Protein AF-A0A7S0PQA7-F1 (afdb_monomer_lite)

pLDDT: mean 88.82, std 6.7, range [65.06, 98.12]

InterPro domains:
  IPR044845 Glycosyltransferase HPAT/SRGT1-like [PTHR31485] (5-129)
  IPR056508 Hydroxyproline O-arabinosyltransferase-like domain [PF23452] (2-132)

Secondary structure (DSSP, 8-state):
--HHHHHTS----SSP----HHHHHHHHHHHHHHHHHHHH-HHHHHHHGGGHHHHHHHHHHHHTT------GGGEE-TTTS-S-TT-SEE---S-EEE-TTS-B-TTS--SEEE-GGGGTTSPPPSSPPPP-

Structure (mmCIF, N/CA/C/O backbone):
data_AF-A0A7S0PQA7-F1
#
_entry.id   AF-A0A7S0PQA7-F1
#
loop_
_atom_site.group_PDB
_atom_site.id
_atom_site.type_symbol
_atom_site.label_atom_id
_atom_site.label_alt_id
_atom_site.label_comp_id
_atom_site.label_asym_id
_atom_site.label_entity_id
_atom_site.label_seq_id
_atom_site.pdbx_PDB_ins_code
_atom_site.Cartn_x
_atom_site.Cartn_y
_atom_site.Cartn_z
_atom_site.occupancy
_atom_site.B_iso_or_equiv
_atom_site.auth_seq_id
_atom_site.auth_comp_id
_atom_site.auth_asym_id
_atom_site.auth_atom_id
_atom_site.pdbx_PDB_model_num
ATOM 1 N N . MET A 1 1 ? -5.344 -2.482 19.943 1.00 75.75 1 MET A N 1
ATOM 2 C CA . MET A 1 1 ? -5.856 -3.757 19.401 1.00 75.75 1 MET A CA 1
ATOM 3 C C . MET A 1 1 ? -5.121 -4.879 20.106 1.00 75.75 1 MET A C 1
ATOM 5 O O . MET A 1 1 ? -3.982 -4.660 20.493 1.00 75.75 1 MET A O 1
ATOM 9 N N . THR A 1 2 ? -5.764 -6.018 20.333 1.00 87.25 2 THR A N 1
ATOM 10 C CA . THR A 1 2 ? -5.079 -7.238 20.787 1.00 87.25 2 THR A CA 1
ATOM 11 C C . THR A 1 2 ? -4.434 -7.951 19.597 1.00 87.25 2 THR A C 1
ATOM 13 O O . THR A 1 2 ? -4.849 -7.721 18.461 1.00 87.25 2 THR A O 1
ATOM 16 N N . ASP A 1 3 ? -3.481 -8.851 19.836 1.00 88.06 3 ASP A N 1
ATOM 17 C CA . ASP A 1 3 ? -2.814 -9.616 18.767 1.00 88.06 3 ASP A CA 1
ATOM 18 C C . ASP A 1 3 ? -3.823 -10.371 17.891 1.00 88.06 3 ASP A C 1
ATOM 20 O O . ASP A 1 3 ? -3.810 -10.266 16.669 1.00 88.06 3 ASP A O 1
ATOM 24 N N . ARG A 1 4 ? -4.824 -10.995 18.521 1.00 88.81 4 ARG A N 1
ATOM 25 C CA . ARG A 1 4 ? -5.933 -11.652 17.815 1.00 88.81 4 ARG A CA 1
ATOM 26 C C . ARG A 1 4 ? -6.735 -10.697 16.923 1.00 88.81 4 ARG A C 1
ATOM 28 O O . ARG A 1 4 ? -7.252 -11.103 15.888 1.00 88.81 4 ARG A O 1
ATOM 35 N N . GLN A 1 5 ? -6.898 -9.435 17.329 1.00 85.88 5 GLN A N 1
ATOM 36 C CA . GLN A 1 5 ? -7.578 -8.440 16.493 1.00 85.88 5 GLN A CA 1
ATOM 37 C C . GLN A 1 5 ? -6.733 -8.041 15.285 1.00 85.88 5 GLN A C 1
ATOM 39 O O . GLN A 1 5 ? -7.327 -7.735 14.256 1.00 85.88 5 GLN A O 1
ATOM 44 N N . ILE A 1 6 ? -5.404 -8.043 15.420 1.00 87.31 6 ILE A N 1
ATOM 45 C CA . ILE A 1 6 ? -4.457 -7.760 14.336 1.00 87.31 6 ILE A CA 1
ATOM 46 C C . ILE A 1 6 ? -4.459 -8.913 13.325 1.00 87.31 6 ILE A C 1
ATOM 48 O O . ILE A 1 6 ? -4.547 -8.667 12.129 1.00 87.31 6 ILE A O 1
ATOM 52 N N . GLU A 1 7 ? -4.448 -10.162 13.791 1.00 89.12 7 GLU A N 1
ATOM 53 C CA . GLU A 1 7 ? -4.503 -11.352 12.926 1.00 89.12 7 GLU A CA 1
ATOM 54 C C . GLU A 1 7 ? -5.800 -11.452 12.107 1.00 89.12 7 GLU A C 1
ATOM 56 O O . GLU A 1 7 ? -5.792 -11.954 10.989 1.00 89.12 7 GLU A O 1
ATOM 61 N N . ASP A 1 8 ? -6.919 -10.955 12.641 1.00 89.81 8 ASP A N 1
ATOM 62 C CA . ASP A 1 8 ? -8.215 -10.918 11.946 1.00 89.81 8 ASP A CA 1
ATOM 63 C C . ASP A 1 8 ? -8.409 -9.626 11.122 1.00 89.81 8 ASP A C 1
ATOM 65 O O . ASP A 1 8 ? -9.533 -9.283 10.738 1.00 89.81 8 ASP A O 1
ATOM 69 N N . MET A 1 9 ? -7.353 -8.837 10.902 1.00 91.19 9 MET A N 1
ATOM 70 C CA . MET A 1 9 ? -7.385 -7.749 9.925 1.00 91.19 9 MET A CA 1
ATOM 71 C C . MET A 1 9 ? -7.230 -8.320 8.523 1.00 91.19 9 MET A C 1
ATOM 73 O O . MET A 1 9 ? -6.360 -9.148 8.264 1.00 91.19 9 MET A O 1
ATOM 77 N N . ASP A 1 10 ? -8.051 -7.834 7.597 1.00 91.38 10 ASP A N 1
ATOM 78 C CA . ASP A 1 10 ? -7.856 -8.163 6.193 1.00 91.38 10 ASP A CA 1
ATOM 79 C C . ASP A 1 10 ? -6.498 -7.578 5.740 1.00 91.38 10 ASP A C 1
ATOM 81 O O . ASP A 1 10 ? -6.200 -6.428 6.074 1.00 91.38 10 ASP A O 1
ATOM 85 N N . PRO A 1 11 ? -5.656 -8.320 4.993 1.00 86.81 11 PRO A N 1
ATOM 86 C CA . PRO A 1 11 ? -4.368 -7.846 4.481 1.00 86.81 11 PRO A CA 1
ATOM 87 C C . PRO A 1 11 ? -4.576 -6.913 3.276 1.00 86.81 11 PRO A C 1
ATOM 89 O O . PRO A 1 11 ? -4.093 -7.148 2.171 1.00 86.81 11 PRO A O 1
ATOM 92 N N . ILE A 1 12 ? -5.367 -5.868 3.491 1.00 79.25 12 ILE A N 1
ATOM 93 C CA . ILE A 1 12 ? -5.738 -4.849 2.517 1.00 79.25 12 ILE A CA 1
ATOM 94 C C . ILE A 1 12 ? -4.838 -3.636 2.697 1.00 79.25 12 ILE A C 1
ATOM 96 O O . ILE A 1 12 ? -4.384 -3.339 3.799 1.00 79.25 12 ILE A O 1
ATOM 100 N N . GLY A 1 13 ? -4.576 -2.927 1.610 1.00 67.50 13 GLY A N 1
ATOM 101 C CA . GLY A 1 13 ? -3.697 -1.762 1.615 1.00 67.50 13 GLY A CA 1
ATOM 102 C C . GLY A 1 13 ? -3.209 -1.457 0.212 1.00 67.50 13 GLY A C 1
ATOM 103 O O . GLY A 1 13 ? -3.178 -0.297 -0.174 1.00 67.50 13 GLY A O 1
ATOM 104 N N . SER A 1 14 ? -2.927 -2.485 -0.592 1.00 65.06 14 SER A N 1
ATOM 105 C CA . SER A 1 14 ? -2.658 -2.332 -2.020 1.00 65.06 14 SER A CA 1
ATOM 106 C C . SER A 1 14 ? -3.918 -1.930 -2.796 1.00 65.06 14 SER A C 1
ATOM 108 O O . SER A 1 14 ? -5.011 -2.444 -2.572 1.00 65.06 14 SER A O 1
ATOM 110 N N . SER A 1 15 ? -3.751 -0.999 -3.737 1.00 72.38 15 SER A N 1
ATOM 111 C CA . SER A 1 15 ? -4.733 -0.728 -4.798 1.00 72.38 15 SER A CA 1
ATOM 112 C C . SER A 1 15 ? -4.894 -1.968 -5.687 1.00 72.38 15 SER A C 1
ATOM 114 O O . SER A 1 15 ? -3.907 -2.674 -5.806 1.00 72.38 15 SER A O 1
ATOM 116 N N . PRO A 1 16 ? -6.041 -2.215 -6.348 1.00 84.44 16 PRO A N 1
ATOM 117 C CA . PRO A 1 16 ? -7.303 -1.513 -6.164 1.00 84.44 16 PRO A CA 1
ATOM 118 C C . PRO A 1 16 ? -8.114 -2.086 -4.994 1.00 84.44 16 PRO A C 1
ATOM 120 O O . PRO A 1 16 ? -8.167 -3.295 -4.780 1.00 84.44 16 PRO A O 1
ATOM 123 N N . VAL A 1 17 ? -8.824 -1.201 -4.291 1.00 88.19 17 VAL A N 1
ATOM 124 C CA . VAL A 1 17 ? -9.868 -1.565 -3.327 1.00 88.19 17 VAL A CA 1
ATOM 125 C C . VAL A 1 17 ? -11.196 -1.020 -3.834 1.00 88.19 17 VAL A C 1
ATOM 127 O O . VAL A 1 17 ? -11.314 0.168 -4.133 1.00 88.19 17 VAL A O 1
ATOM 130 N N . PHE A 1 18 ? -12.204 -1.883 -3.906 1.00 90.19 18 PHE A N 1
ATOM 131 C CA . PHE A 1 18 ? -13.578 -1.489 -4.199 1.00 90.19 18 PHE A CA 1
ATOM 132 C C . PHE A 1 18 ? -14.359 -1.417 -2.892 1.00 90.19 18 PHE A C 1
ATOM 134 O O . PHE A 1 18 ? -14.286 -2.329 -2.071 1.00 90.19 18 PHE A O 1
ATOM 141 N N . ILE A 1 19 ? -15.103 -0.332 -2.691 1.00 93.44 19 ILE A N 1
ATOM 142 C CA . ILE A 1 19 ? -15.871 -0.111 -1.467 1.00 93.44 19 ILE A CA 1
ATOM 143 C C . ILE A 1 19 ? -17.226 0.508 -1.791 1.00 93.44 19 ILE A C 1
ATOM 145 O O . ILE A 1 19 ? -17.339 1.397 -2.639 1.00 93.44 19 ILE A O 1
ATOM 149 N N . HIS A 1 20 ? -18.269 0.042 -1.104 1.00 96.38 20 HIS A N 1
ATOM 150 C CA . HIS A 1 20 ? -19.588 0.645 -1.212 1.00 96.38 20 HIS A CA 1
ATOM 151 C C . HIS A 1 20 ? -19.599 2.038 -0.569 1.00 96.38 20 HIS A C 1
ATOM 153 O O . HIS A 1 20 ? -18.947 2.284 0.446 1.00 96.38 20 HIS A O 1
ATOM 159 N N . LYS A 1 21 ? -20.384 2.966 -1.124 1.00 97.75 21 LYS A N 1
ATOM 160 C CA . LYS A 1 21 ? -20.413 4.363 -0.663 1.00 97.75 21 LYS A CA 1
ATOM 161 C C . LYS A 1 21 ? -20.757 4.495 0.825 1.00 97.75 21 LYS A C 1
ATOM 163 O O . LYS A 1 21 ? -20.164 5.318 1.515 1.00 97.75 21 LYS A O 1
ATOM 168 N N . GLU A 1 22 ? -21.700 3.694 1.320 1.00 98.00 22 GLU A N 1
ATOM 169 C CA . GLU A 1 22 ? -22.077 3.715 2.743 1.00 98.00 22 GLU A CA 1
ATOM 170 C C . GLU A 1 22 ? -20.962 3.199 3.656 1.00 98.00 22 GLU A C 1
ATOM 172 O O . GLU A 1 22 ? -20.751 3.737 4.740 1.00 98.00 22 GLU A O 1
ATOM 177 N N . ASP A 1 23 ? -20.191 2.214 3.204 1.00 97.56 23 ASP A N 1
ATOM 178 C CA . ASP A 1 23 ? -19.058 1.684 3.963 1.00 97.56 23 ASP A CA 1
ATOM 179 C C . ASP A 1 23 ? -17.933 2.710 4.006 1.00 97.56 23 ASP A C 1
ATOM 181 O O . ASP A 1 23 ? -17.359 2.959 5.064 1.00 97.56 23 ASP A O 1
ATOM 185 N N . LEU A 1 24 ? -17.692 3.396 2.885 1.00 96.56 24 LEU A N 1
ATOM 186 C CA . LEU A 1 24 ? -16.741 4.497 2.832 1.00 96.56 24 LEU A CA 1
ATOM 187 C C . LEU A 1 24 ? -17.138 5.629 3.786 1.00 96.56 24 LEU A C 1
ATOM 189 O O . LEU A 1 24 ? -16.274 6.143 4.488 1.00 96.56 24 LEU A O 1
ATOM 193 N N . ARG A 1 25 ? -18.427 5.992 3.875 1.00 97.88 25 ARG A N 1
ATOM 194 C CA . ARG A 1 25 ? -18.888 6.996 4.852 1.00 97.88 25 ARG A CA 1
ATOM 195 C C . ARG A 1 25 ? -18.598 6.587 6.298 1.00 97.88 25 ARG A C 1
ATOM 197 O O . ARG A 1 25 ? -18.310 7.461 7.109 1.00 97.88 25 ARG A O 1
ATOM 204 N N . ARG A 1 26 ? -18.658 5.290 6.618 1.00 97.94 26 ARG A N 1
ATOM 205 C CA . ARG A 1 26 ? -18.317 4.764 7.951 1.00 97.94 26 ARG A CA 1
ATOM 206 C C . ARG A 1 26 ? -16.810 4.773 8.207 1.00 97.94 26 ARG A C 1
ATOM 208 O O . ARG A 1 26 ? -16.379 5.168 9.286 1.00 97.94 26 ARG A O 1
ATOM 215 N N . VAL A 1 27 ? -16.014 4.355 7.223 1.00 97.19 27 VAL A N 1
ATOM 216 C CA . VAL A 1 27 ? -14.554 4.218 7.356 1.00 97.19 27 VAL A CA 1
ATOM 217 C C . VAL A 1 27 ? -13.844 5.569 7.317 1.00 97.19 27 VAL A C 1
ATOM 219 O O . VAL A 1 27 ? -12.934 5.783 8.106 1.00 97.19 27 VAL A O 1
ATOM 222 N N . ALA A 1 28 ? -14.255 6.494 6.446 1.00 97.12 28 ALA A N 1
ATOM 223 C CA . ALA A 1 28 ? -13.550 7.750 6.180 1.00 97.12 28 ALA A CA 1
ATOM 224 C C . ALA A 1 28 ? -13.211 8.602 7.425 1.00 97.12 28 ALA A C 1
ATOM 226 O O . ALA A 1 28 ? -12.045 8.975 7.557 1.00 97.12 28 ALA A O 1
ATOM 227 N N . PRO A 1 29 ? -14.143 8.901 8.357 1.00 98.12 29 PRO A N 1
ATOM 228 C CA . PRO A 1 29 ? -13.795 9.684 9.546 1.00 98.12 29 PRO A CA 1
ATOM 229 C C . PRO A 1 29 ? -12.809 8.944 10.463 1.00 98.12 29 PRO A C 1
ATOM 231 O O . PRO A 1 29 ? -11.885 9.546 10.999 1.00 98.12 29 PRO A O 1
ATOM 234 N N . ILE A 1 30 ? -12.949 7.621 10.590 1.00 98.12 30 ILE A N 1
ATOM 235 C CA . ILE A 1 30 ? -12.048 6.790 11.399 1.00 98.12 30 ILE A CA 1
ATOM 236 C C . ILE A 1 30 ? -10.663 6.732 10.752 1.00 98.12 30 ILE A C 1
ATOM 238 O O . ILE A 1 30 ? -9.652 6.841 11.438 1.00 98.12 30 ILE A O 1
ATOM 242 N N . TRP A 1 31 ? -10.617 6.584 9.430 1.00 96.81 31 TRP A N 1
ATOM 243 C CA . TRP A 1 31 ? -9.387 6.554 8.650 1.00 96.81 31 TRP A CA 1
ATOM 244 C C . TRP A 1 31 ? -8.601 7.847 8.800 1.00 96.81 31 TRP A C 1
ATOM 246 O O . TRP A 1 31 ? -7.413 7.784 9.099 1.00 96.81 31 TRP A O 1
ATOM 256 N N . HIS A 1 32 ? -9.263 8.998 8.697 1.00 97.19 32 HIS A N 1
ATOM 257 C CA . HIS A 1 32 ? -8.647 10.295 8.961 1.00 97.19 32 HIS A CA 1
ATOM 258 C C . HIS A 1 32 ? -7.980 10.341 10.347 1.00 97.19 32 HIS A C 1
ATOM 260 O O . HIS A 1 32 ? -6.786 10.630 10.458 1.00 97.19 32 HIS A O 1
ATOM 266 N N . ASP A 1 33 ? -8.719 9.990 11.401 1.00 97.81 33 ASP A N 1
ATOM 267 C CA . ASP A 1 33 ? -8.222 10.077 12.777 1.00 97.81 33 ASP A CA 1
ATOM 268 C C . ASP A 1 33 ? -7.098 9.075 13.064 1.00 97.81 33 ASP A C 1
ATOM 270 O O . ASP A 1 33 ? -6.136 9.391 13.768 1.00 97.81 33 ASP A O 1
ATOM 274 N N . VAL A 1 34 ? -7.202 7.860 12.522 1.00 95.94 34 VAL A N 1
ATOM 275 C CA . VAL A 1 34 ? -6.166 6.828 12.637 1.00 95.94 34 VAL A CA 1
ATOM 276 C C . VAL A 1 34 ? -4.900 7.266 11.907 1.00 95.94 34 VAL A C 1
ATOM 278 O O . VAL A 1 34 ? -3.821 7.222 12.494 1.00 95.94 34 VAL A O 1
ATOM 281 N N . THR A 1 35 ? -5.022 7.735 10.665 1.00 95.44 35 THR A N 1
ATOM 282 C CA . THR A 1 35 ? -3.898 8.228 9.862 1.00 95.44 35 THR A CA 1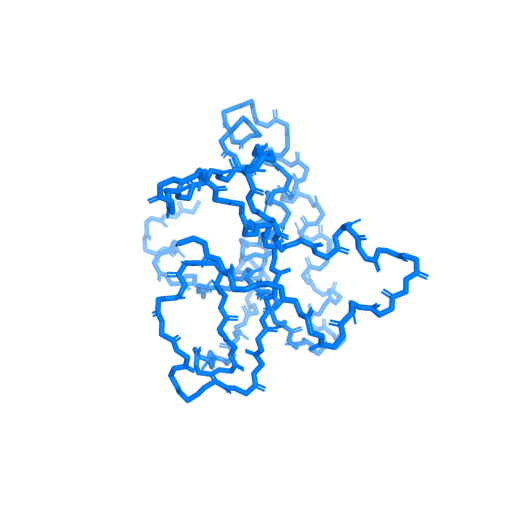
ATOM 283 C C . THR A 1 35 ? -3.173 9.373 10.564 1.00 95.44 35 THR A C 1
ATOM 285 O O . THR A 1 35 ? -1.945 9.352 10.645 1.00 95.44 35 THR A O 1
ATOM 288 N N . LEU A 1 36 ? -3.899 10.337 11.142 1.00 96.19 36 LEU A N 1
ATOM 289 C CA . LEU A 1 36 ? -3.286 11.428 11.904 1.00 96.19 36 LEU A CA 1
ATOM 290 C C . LEU A 1 36 ? -2.526 10.929 13.134 1.00 96.19 36 LEU A C 1
ATOM 292 O O . LEU A 1 36 ? -1.408 11.377 13.376 1.00 96.19 36 LEU A O 1
ATOM 296 N N . LYS A 1 37 ? -3.095 9.981 13.887 1.00 96.12 37 LYS A N 1
ATOM 297 C CA . LYS A 1 37 ? -2.420 9.393 15.054 1.00 96.12 37 LYS A CA 1
ATOM 298 C C . LYS A 1 37 ? -1.137 8.667 14.660 1.00 96.12 37 LYS A C 1
ATOM 300 O O . LYS A 1 37 ? -0.117 8.864 15.308 1.00 96.12 37 LYS A O 1
ATOM 305 N N . ILE A 1 38 ? -1.175 7.882 13.582 1.00 95.00 38 ILE A N 1
ATOM 306 C CA . ILE A 1 38 ? 0.011 7.200 13.045 1.00 95.00 38 ILE A CA 1
ATOM 307 C C . ILE A 1 38 ? 1.059 8.226 12.605 1.00 95.00 38 ILE A C 1
ATOM 309 O O . ILE A 1 38 ? 2.229 8.081 12.933 1.00 95.00 38 ILE A O 1
ATOM 313 N N . LYS A 1 39 ? 0.645 9.290 11.907 1.00 95.31 39 LYS A N 1
ATOM 314 C CA . LYS A 1 39 ? 1.552 10.345 11.436 1.00 95.31 39 LYS A CA 1
ATOM 315 C C . LYS A 1 39 ? 2.221 11.118 12.577 1.00 95.31 39 LYS A C 1
ATOM 317 O O . LYS A 1 39 ? 3.334 11.608 12.411 1.00 95.31 39 LYS A O 1
ATOM 322 N N . GLN A 1 40 ? 1.538 11.272 13.709 1.00 96.62 40 GLN A N 1
ATOM 323 C CA . GLN A 1 40 ? 2.064 11.951 14.896 1.00 96.62 40 GLN A CA 1
ATOM 324 C C . GLN A 1 40 ? 3.022 11.073 15.712 1.00 96.62 40 GLN A C 1
ATOM 326 O O . GLN A 1 40 ? 3.828 11.603 16.479 1.00 96.62 40 GLN A O 1
ATOM 331 N N . ASP A 1 41 ? 2.961 9.752 15.545 1.00 96.81 41 ASP A N 1
ATOM 332 C CA . ASP A 1 41 ? 3.915 8.829 16.146 1.00 96.81 41 ASP A CA 1
ATOM 333 C C . ASP A 1 41 ? 5.232 8.840 15.355 1.00 96.81 41 ASP A C 1
ATOM 335 O O . ASP A 1 41 ? 5.281 8.510 14.170 1.00 96.81 41 ASP A O 1
ATOM 339 N N . ARG A 1 42 ? 6.326 9.238 16.015 1.00 96.31 42 ARG A N 1
ATOM 340 C CA . ARG A 1 42 ? 7.633 9.402 15.361 1.00 96.31 42 ARG A CA 1
ATOM 341 C C . ARG A 1 42 ? 8.214 8.090 14.846 1.00 96.31 42 ARG A C 1
ATOM 343 O O . ARG A 1 42 ? 8.900 8.113 13.826 1.00 96.31 42 ARG A O 1
ATOM 350 N N . GLU A 1 43 ? 7.991 6.984 15.549 1.00 96.50 43 GLU A N 1
ATOM 351 C CA . GLU A 1 43 ? 8.527 5.685 15.147 1.00 96.50 43 GLU A CA 1
ATOM 352 C C . GLU A 1 43 ? 7.731 5.140 13.962 1.00 96.50 43 GLU A C 1
ATOM 354 O O . GLU A 1 43 ? 8.325 4.714 12.970 1.00 96.50 43 GLU A O 1
ATOM 359 N N . ALA A 1 44 ? 6.401 5.243 14.009 1.00 93.62 44 ALA A N 1
ATOM 360 C CA . ALA A 1 44 ? 5.538 4.820 12.913 1.00 93.62 44 ALA A CA 1
ATOM 361 C C . ALA A 1 44 ? 5.735 5.681 11.653 1.00 93.62 44 ALA A C 1
ATOM 363 O O . ALA A 1 44 ? 5.883 5.132 10.561 1.00 93.62 44 ALA A O 1
ATOM 364 N N . ASP A 1 45 ? 5.813 7.011 11.782 1.00 95.12 45 ASP A N 1
ATOM 365 C CA . ASP A 1 45 ? 6.057 7.906 10.644 1.00 95.12 45 ASP A CA 1
ATOM 366 C C . ASP A 1 45 ? 7.418 7.633 9.995 1.00 95.12 45 ASP A C 1
ATOM 368 O O . ASP A 1 45 ? 7.534 7.538 8.772 1.00 95.12 45 ASP A O 1
ATOM 372 N N . LYS A 1 46 ? 8.457 7.425 10.810 1.00 94.25 46 LYS A N 1
ATOM 373 C CA . LYS A 1 46 ? 9.787 7.068 10.309 1.00 94.25 46 LYS A CA 1
ATOM 374 C C . LYS A 1 46 ? 9.792 5.707 9.609 1.00 94.25 46 LYS A C 1
ATOM 376 O O . LYS A 1 46 ? 10.478 5.559 8.600 1.00 94.25 46 LYS A O 1
ATOM 381 N N . ALA A 1 47 ? 9.071 4.722 10.142 1.00 92.31 47 ALA A N 1
ATOM 382 C CA . ALA A 1 47 ? 9.053 3.365 9.604 1.00 92.31 47 ALA A CA 1
ATOM 383 C C . ALA A 1 47 ? 8.222 3.242 8.319 1.00 92.31 47 ALA A C 1
ATOM 385 O O . ALA A 1 47 ? 8.630 2.552 7.386 1.00 92.31 47 ALA A O 1
ATOM 386 N N . TRP A 1 48 ? 7.054 3.883 8.262 1.00 89.19 48 TRP A N 1
ATOM 387 C CA . TRP A 1 48 ? 6.083 3.687 7.180 1.00 89.19 48 TRP A CA 1
ATOM 388 C C . TRP A 1 48 ? 6.056 4.832 6.169 1.00 89.19 48 TRP A C 1
ATOM 390 O O . TRP A 1 48 ? 5.655 4.624 5.020 1.00 89.19 48 TRP A O 1
ATOM 400 N N . GLY A 1 49 ? 6.510 6.026 6.556 1.00 89.38 49 GLY A N 1
ATOM 401 C CA . GLY A 1 49 ? 6.590 7.190 5.683 1.00 89.38 49 GLY A CA 1
ATOM 402 C C . GLY A 1 49 ? 5.279 7.455 4.946 1.00 89.38 49 GLY A C 1
ATOM 403 O O . GLY A 1 49 ? 4.196 7.393 5.516 1.00 89.38 49 GLY A O 1
ATOM 404 N N . TRP A 1 50 ? 5.356 7.716 3.641 1.00 83.44 50 TRP A N 1
ATOM 405 C CA . TRP A 1 50 ? 4.176 8.040 2.829 1.00 83.44 50 TRP A CA 1
ATOM 406 C C . TRP A 1 50 ? 3.146 6.898 2.722 1.00 83.44 50 TRP A C 1
ATOM 408 O O . TRP A 1 50 ? 1.991 7.162 2.404 1.00 83.44 50 TRP A O 1
ATOM 418 N N . VAL A 1 51 ? 3.531 5.646 3.000 1.00 87.31 51 VAL A N 1
ATOM 419 C CA . VAL A 1 51 ? 2.647 4.465 2.906 1.00 87.31 51 VAL A CA 1
ATOM 420 C C . VAL A 1 51 ? 1.705 4.363 4.115 1.00 87.31 51 VAL A C 1
ATOM 422 O O . VAL A 1 51 ? 0.742 3.601 4.089 1.00 87.31 51 VAL A O 1
ATOM 425 N N . LEU A 1 52 ? 1.929 5.153 5.174 1.00 91.81 52 LEU A N 1
ATOM 426 C CA . LEU A 1 52 ? 1.161 5.079 6.423 1.00 91.81 52 LEU A CA 1
ATOM 427 C C . LEU A 1 52 ? -0.353 5.213 6.243 1.00 91.81 52 LEU A C 1
ATOM 429 O O . LEU A 1 52 ? -1.114 4.617 7.002 1.00 91.81 52 LEU A O 1
ATOM 433 N N . GLU A 1 53 ? -0.797 5.941 5.219 1.00 90.69 53 GLU A N 1
ATOM 434 C CA . GLU A 1 53 ? -2.220 6.152 4.970 1.00 90.69 53 GLU A CA 1
ATOM 435 C C . GLU A 1 53 ? -2.903 4.848 4.523 1.00 90.69 53 GLU A C 1
ATOM 437 O O . GLU A 1 53 ? -4.041 4.585 4.914 1.00 90.69 53 GLU A O 1
ATOM 442 N N . MET A 1 54 ? -2.183 3.979 3.799 1.00 91.06 54 MET A N 1
ATOM 443 C CA . MET A 1 54 ? -2.666 2.653 3.393 1.00 91.06 54 MET A CA 1
ATOM 444 C C . MET A 1 54 ? -2.869 1.749 4.616 1.00 91.06 54 MET A C 1
ATOM 446 O O . MET A 1 54 ? -3.914 1.116 4.732 1.00 91.06 54 MET A O 1
ATOM 450 N N . TYR A 1 55 ? -1.935 1.756 5.575 1.00 90.56 55 TYR A N 1
ATOM 451 C CA . TYR A 1 55 ? -2.101 1.034 6.847 1.00 90.56 55 TYR A CA 1
ATOM 452 C C . TYR A 1 55 ? -3.221 1.628 7.709 1.00 90.56 55 TYR A C 1
ATOM 454 O O . TYR A 1 55 ? -3.985 0.896 8.343 1.00 90.56 55 TYR A O 1
ATOM 462 N N . GLY A 1 56 ? -3.356 2.958 7.700 1.00 93.69 56 GLY A N 1
ATOM 463 C CA . GLY A 1 56 ? -4.449 3.657 8.366 1.00 93.69 56 GLY A CA 1
ATOM 464 C C . GLY A 1 56 ? -5.817 3.183 7.876 1.00 93.69 56 GLY A C 1
ATOM 465 O O . GLY A 1 56 ? -6.715 2.969 8.692 1.00 93.69 56 GLY A O 1
ATOM 466 N N . TYR A 1 57 ? -5.963 2.940 6.570 1.00 94.06 57 TYR A N 1
ATOM 467 C CA . TYR A 1 57 ? -7.199 2.419 5.985 1.00 94.06 57 TYR A CA 1
ATOM 468 C C . TYR A 1 57 ? -7.525 1.005 6.482 1.00 94.06 57 TYR A C 1
ATOM 470 O O . TYR A 1 57 ? -8.670 0.729 6.849 1.00 94.06 57 TYR A O 1
ATOM 478 N N . THR A 1 58 ? -6.532 0.116 6.538 1.00 93.69 58 THR A N 1
ATOM 479 C CA . THR A 1 58 ? -6.678 -1.264 7.032 1.00 93.69 58 THR A CA 1
ATOM 480 C C . THR A 1 58 ? -7.178 -1.279 8.475 1.00 93.69 58 THR A C 1
ATOM 482 O O . THR A 1 58 ? -8.159 -1.948 8.808 1.00 93.69 58 THR A O 1
ATOM 485 N N . ILE A 1 59 ? -6.538 -0.481 9.334 1.00 93.94 59 ILE A N 1
ATOM 486 C CA . ILE A 1 59 ? -6.892 -0.354 10.751 1.00 93.94 59 ILE A CA 1
ATOM 487 C C . ILE A 1 59 ? -8.293 0.252 10.895 1.00 93.94 59 ILE A C 1
ATOM 489 O O . ILE A 1 59 ? -9.116 -0.259 11.655 1.00 93.94 59 ILE A O 1
ATOM 493 N N . ALA A 1 60 ? -8.596 1.313 10.147 1.00 95.38 60 ALA A N 1
ATOM 494 C CA . ALA A 1 60 ? -9.900 1.963 10.193 1.00 95.38 60 ALA A CA 1
ATOM 495 C C . ALA A 1 60 ? -11.032 1.051 9.710 1.00 95.38 60 ALA A C 1
ATOM 497 O O . ALA A 1 60 ? -12.092 1.026 10.331 1.00 95.38 60 ALA A O 1
ATOM 498 N N . SER A 1 61 ? -10.800 0.255 8.664 1.00 95.38 61 SER A N 1
ATOM 499 C CA . SER A 1 61 ? -11.761 -0.737 8.167 1.00 95.38 61 SER A CA 1
ATOM 500 C C . SER A 1 61 ? -12.083 -1.775 9.240 1.00 95.38 61 SER A C 1
ATOM 502 O O . SER A 1 61 ? -13.257 -2.049 9.503 1.00 95.38 61 SER A O 1
ATOM 504 N N . LYS A 1 62 ? -11.056 -2.259 9.952 1.00 95.06 62 LYS A N 1
ATOM 505 C CA . LYS A 1 62 ? -11.229 -3.169 11.088 1.00 95.06 62 LYS A CA 1
ATOM 506 C C . LYS A 1 62 ? -12.071 -2.550 12.204 1.00 95.06 62 LYS A C 1
ATOM 508 O O . LYS A 1 62 ? -12.981 -3.203 12.709 1.00 95.06 62 LYS A O 1
ATOM 513 N N . ILE A 1 63 ? -11.784 -1.303 12.581 1.00 95.44 63 ILE A N 1
ATOM 514 C CA . ILE A 1 63 ? -12.529 -0.577 13.623 1.00 95.44 63 ILE A CA 1
ATOM 515 C C . ILE A 1 63 ? -13.985 -0.344 13.193 1.00 95.44 63 ILE A C 1
ATOM 517 O O . ILE A 1 63 ? -14.895 -0.513 14.000 1.00 95.44 63 ILE A O 1
ATOM 521 N N . ALA A 1 64 ? -14.214 0.001 11.925 1.00 95.94 64 ALA A N 1
ATOM 522 C CA . ALA A 1 64 ? -15.541 0.231 11.357 1.00 95.94 64 ALA A CA 1
ATOM 523 C C . ALA A 1 64 ? -16.369 -1.056 11.171 1.00 95.94 64 ALA A C 1
ATOM 525 O O . ALA A 1 64 ? -17.547 -0.979 10.806 1.00 95.94 64 ALA A O 1
ATOM 526 N N . GLY A 1 65 ? -15.760 -2.232 11.367 1.00 95.31 65 GLY A N 1
ATOM 527 C CA . GLY A 1 65 ? -16.385 -3.526 11.099 1.00 95.31 65 GLY A CA 1
ATOM 528 C C . GLY A 1 65 ? -16.651 -3.771 9.610 1.00 95.31 65 GLY A C 1
ATOM 529 O O . GLY A 1 65 ? -17.596 -4.478 9.269 1.00 95.31 65 GLY A O 1
ATOM 530 N N . VAL A 1 66 ? -15.864 -3.158 8.723 1.00 95.25 66 VAL A N 1
ATOM 531 C CA . VAL A 1 66 ? -15.931 -3.388 7.275 1.00 95.25 66 VAL A CA 1
ATOM 532 C C . VAL A 1 66 ? -14.951 -4.502 6.918 1.00 95.25 66 VAL A C 1
ATOM 534 O O . VAL A 1 66 ? -13.799 -4.473 7.348 1.00 95.25 66 VAL A O 1
ATOM 537 N N . ARG A 1 67 ? -15.432 -5.491 6.159 1.00 94.00 67 ARG A N 1
ATOM 538 C CA . ARG A 1 67 ? -14.644 -6.621 5.653 1.00 94.00 67 ARG A CA 1
ATOM 539 C C . ARG A 1 67 ? -14.566 -6.571 4.139 1.00 94.00 67 ARG A C 1
ATOM 541 O O . ARG A 1 67 ? -15.501 -6.100 3.488 1.00 94.00 67 ARG A O 1
ATOM 548 N N . HIS A 1 68 ? -13.485 -7.112 3.600 1.00 92.81 68 HIS A N 1
ATOM 549 C CA . HIS A 1 68 ? -13.214 -7.101 2.169 1.00 92.81 68 HIS A CA 1
ATOM 550 C C . HIS A 1 68 ? -13.194 -8.513 1.596 1.00 92.81 68 HIS A C 1
ATOM 552 O O . HIS A 1 68 ? -12.699 -9.453 2.214 1.00 92.81 68 HIS A O 1
ATOM 558 N N . ASP A 1 69 ? -13.714 -8.653 0.380 1.00 92.69 69 ASP A N 1
ATOM 559 C CA . ASP A 1 69 ? -13.576 -9.883 -0.393 1.00 92.69 69 ASP A CA 1
ATOM 560 C C . ASP A 1 69 ? -12.183 -9.924 -1.034 1.00 92.69 69 ASP A C 1
ATOM 562 O O . ASP A 1 69 ? -11.866 -9.146 -1.937 1.00 92.69 69 ASP A O 1
ATOM 566 N N . LEU A 1 70 ? -11.324 -10.804 -0.525 1.00 91.19 70 LEU A N 1
ATOM 567 C CA . LEU A 1 70 ? -9.925 -10.861 -0.928 1.00 91.19 70 LEU A CA 1
ATOM 568 C C . LEU A 1 70 ? -9.770 -11.596 -2.265 1.00 91.19 70 LEU A C 1
ATOM 570 O O . LEU A 1 70 ? -10.221 -12.732 -2.450 1.00 91.19 70 LEU A O 1
ATOM 574 N N . ARG A 1 71 ? -9.078 -10.942 -3.203 1.00 89.12 71 ARG A N 1
ATOM 575 C CA . ARG A 1 71 ? -8.747 -11.477 -4.531 1.00 89.12 71 ARG A CA 1
ATOM 576 C C . ARG A 1 71 ? -7.249 -11.306 -4.817 1.00 89.12 71 ARG A C 1
ATOM 578 O O . ARG A 1 71 ? -6.881 -10.402 -5.559 1.00 89.12 71 ARG A O 1
ATOM 585 N N . PRO A 1 72 ? -6.370 -12.160 -4.257 1.00 84.12 72 PRO A N 1
ATOM 586 C CA . PRO A 1 72 ? -4.918 -12.031 -4.435 1.00 84.12 72 PRO A CA 1
ATOM 587 C C . PRO A 1 72 ? -4.467 -12.089 -5.901 1.00 84.12 72 PRO A C 1
ATOM 589 O O . PRO A 1 72 ? -3.543 -11.389 -6.288 1.00 84.12 72 PRO A O 1
ATOM 592 N N . ALA A 1 73 ? -5.164 -12.865 -6.738 1.00 86.25 73 ALA A N 1
ATOM 593 C CA . ALA A 1 73 ? -4.894 -12.968 -8.174 1.00 86.25 73 ALA A CA 1
ATOM 594 C C . ALA A 1 73 ? -5.409 -11.765 -8.993 1.00 86.25 73 ALA A C 1
ATOM 596 O O . ALA A 1 73 ? -5.258 -11.728 -10.209 1.00 86.25 73 ALA A O 1
ATOM 597 N N . LEU A 1 74 ? -6.033 -10.760 -8.368 1.00 86.94 74 LEU A N 1
ATOM 598 C CA . LEU A 1 74 ? -6.535 -9.602 -9.107 1.00 86.94 74 LEU A CA 1
ATOM 599 C C . LEU A 1 74 ? -5.393 -8.797 -9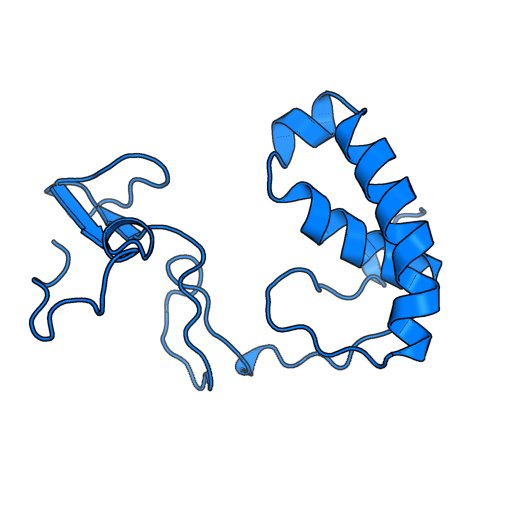.740 1.00 86.94 74 LEU A C 1
ATOM 601 O O . LEU A 1 74 ? -5.553 -8.263 -10.838 1.00 86.94 74 LEU A O 1
ATOM 605 N N . MET A 1 75 ? -4.250 -8.698 -9.058 1.00 86.94 75 MET A N 1
ATOM 606 C CA . MET A 1 75 ? -3.200 -7.769 -9.446 1.00 86.94 75 MET A CA 1
ATOM 607 C C . MET A 1 75 ? -1.809 -8.202 -8.978 1.00 86.94 75 MET A C 1
ATOM 609 O O . MET A 1 75 ? -1.626 -8.521 -7.807 1.00 86.94 75 MET A O 1
ATOM 613 N N . ALA A 1 76 ? -0.830 -8.092 -9.876 1.00 86.81 76 ALA A N 1
ATOM 614 C CA . ALA A 1 76 ? 0.592 -8.205 -9.562 1.00 86.81 76 ALA A CA 1
ATOM 615 C C . ALA A 1 76 ? 1.200 -6.837 -9.212 1.00 86.81 76 ALA A C 1
ATOM 617 O O . ALA A 1 76 ? 0.846 -5.813 -9.807 1.00 86.81 76 ALA A O 1
ATOM 618 N N . GLN A 1 77 ? 2.185 -6.838 -8.316 1.00 82.88 77 GLN A N 1
ATOM 619 C CA . GLN A 1 77 ? 2.949 -5.678 -7.857 1.00 82.88 77 GLN A CA 1
ATOM 620 C C . GLN A 1 77 ? 4.465 -5.901 -8.002 1.00 82.88 77 GLN A C 1
ATOM 622 O O . GLN A 1 77 ? 5.186 -6.051 -7.007 1.00 82.88 77 GLN A O 1
ATOM 627 N N . PRO A 1 78 ? 5.003 -5.904 -9.233 1.00 80.62 78 PRO A N 1
ATOM 628 C CA . PRO A 1 78 ? 6.445 -5.893 -9.429 1.00 80.62 78 PRO A CA 1
ATOM 629 C C . PRO A 1 78 ? 7.087 -4.647 -8.788 1.00 80.62 78 PRO A C 1
ATOM 631 O O . PRO A 1 78 ? 6.463 -3.580 -8.742 1.00 80.62 78 PRO A O 1
ATOM 634 N N . PRO A 1 79 ? 8.340 -4.738 -8.314 1.00 76.06 79 PRO A N 1
ATOM 635 C CA . PRO A 1 79 ? 9.226 -5.908 -8.361 1.00 76.06 79 PRO A CA 1
ATOM 636 C C . PRO A 1 79 ? 9.060 -6.903 -7.194 1.00 76.06 79 PRO A C 1
ATOM 638 O O . PRO A 1 79 ? 9.844 -7.844 -7.090 1.00 76.06 79 PRO A O 1
ATOM 641 N N . TRP A 1 80 ? 8.084 -6.710 -6.298 1.00 80.3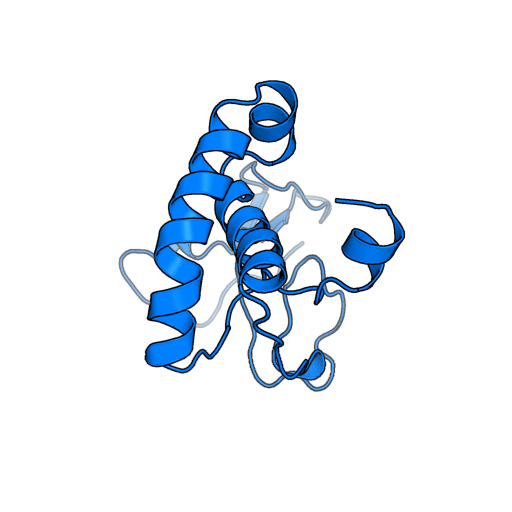1 80 TRP A N 1
ATOM 642 C CA . TRP A 1 80 ? 7.875 -7.616 -5.158 1.00 80.31 80 TRP A CA 1
ATOM 643 C C . TRP A 1 80 ? 7.302 -8.961 -5.602 1.00 80.31 80 TRP A C 1
ATOM 645 O O . TRP A 1 80 ? 7.785 -10.008 -5.166 1.00 80.31 80 TRP A O 1
ATOM 655 N N . ASP A 1 81 ? 6.332 -8.934 -6.515 1.00 82.50 81 ASP A N 1
ATOM 656 C CA . ASP A 1 81 ? 5.891 -10.137 -7.211 1.00 82.50 81 ASP A CA 1
ATOM 657 C C . ASP A 1 81 ? 6.909 -10.512 -8.294 1.00 82.50 81 ASP A C 1
ATOM 659 O O . ASP A 1 81 ? 7.140 -9.769 -9.249 1.00 82.50 81 ASP A O 1
ATOM 663 N N . LYS A 1 82 ? 7.531 -11.686 -8.138 1.00 79.06 82 LYS A N 1
ATOM 664 C CA . LYS A 1 82 ? 8.606 -12.183 -9.019 1.00 79.06 82 LYS A CA 1
ATOM 665 C C . LYS A 1 82 ? 8.107 -12.939 -10.252 1.00 79.06 82 LYS A C 1
ATOM 667 O O . LYS A 1 82 ? 8.910 -13.417 -11.047 1.00 79.06 82 LYS A O 1
ATOM 672 N N . GLY A 1 83 ? 6.797 -13.099 -10.393 1.00 78.38 83 GLY A N 1
ATOM 673 C CA . GLY A 1 83 ? 6.178 -13.827 -11.491 1.00 78.38 83 GLY A CA 1
ATOM 674 C C . GLY A 1 83 ? 4.928 -13.112 -11.976 1.00 78.38 83 GLY A C 1
ATOM 675 O O . GLY A 1 83 ? 4.262 -12.425 -11.208 1.00 78.38 83 GLY A O 1
ATOM 676 N N . LEU A 1 84 ? 4.610 -13.292 -13.257 1.00 72.50 84 LEU A N 1
ATOM 677 C CA . LEU A 1 84 ? 3.423 -12.694 -13.875 1.00 72.50 84 LEU A CA 1
ATOM 678 C C . LEU A 1 84 ? 2.125 -13.454 -13.571 1.00 72.50 84 LEU A C 1
ATOM 680 O O . LEU A 1 84 ? 1.062 -12.911 -13.841 1.00 72.50 84 LEU A O 1
ATOM 684 N N . GLY A 1 85 ? 2.213 -14.662 -12.995 1.00 75.94 85 GLY A N 1
ATOM 685 C CA . GLY A 1 85 ? 1.071 -15.441 -12.502 1.00 75.94 85 GLY A CA 1
ATOM 686 C C . GLY A 1 85 ? -0.134 -15.488 -13.450 1.00 75.94 85 GLY A C 1
ATOM 687 O O . GLY A 1 85 ? 0.000 -15.364 -14.665 1.00 75.94 85 GLY A O 1
ATOM 688 N N . GLU A 1 86 ? -1.322 -15.647 -12.870 1.00 84.94 86 GLU A N 1
ATOM 689 C CA . GLU A 1 86 ? -2.601 -15.354 -13.527 1.00 84.94 86 GLU A CA 1
ATOM 690 C C . GLU A 1 86 ? -3.171 -14.065 -12.924 1.00 84.94 86 GLU A C 1
ATOM 692 O O . GLU A 1 86 ? -4.123 -14.094 -12.145 1.00 84.94 86 GLU A O 1
ATOM 697 N N . PHE A 1 87 ? -2.532 -12.929 -13.218 1.00 87.81 87 PHE A N 1
ATOM 698 C CA . PHE A 1 87 ? -2.998 -11.619 -12.760 1.00 87.81 87 PHE A CA 1
ATOM 699 C C . PHE A 1 87 ? -3.782 -10.883 -13.849 1.00 87.81 87 PHE A C 1
ATOM 701 O O . PHE A 1 87 ? -3.408 -10.897 -15.021 1.00 87.81 87 PHE A O 1
ATOM 708 N N . PHE A 1 88 ? -4.845 -10.177 -13.455 1.00 86.56 88 PHE A N 1
ATOM 709 C CA . PHE A 1 88 ? -5.637 -9.351 -14.377 1.00 86.56 88 PHE A CA 1
ATOM 710 C C . PHE A 1 88 ? -5.065 -7.938 -14.555 1.00 86.56 88 PHE A C 1
ATOM 712 O O . PHE A 1 88 ? -5.301 -7.296 -15.577 1.00 86.56 88 PHE A O 1
ATOM 719 N N . ILE A 1 89 ? -4.337 -7.437 -13.552 1.00 86.69 89 ILE A N 1
ATOM 720 C CA . ILE A 1 89 ? -3.792 -6.076 -13.511 1.00 86.69 89 ILE A CA 1
ATOM 721 C C . ILE A 1 89 ? -2.299 -6.134 -13.171 1.00 86.69 89 ILE A C 1
ATOM 723 O O . ILE A 1 89 ? -1.881 -6.865 -12.276 1.00 86.69 89 ILE A O 1
ATOM 727 N N . LEU A 1 90 ? -1.498 -5.309 -13.846 1.00 82.31 90 LEU A N 1
ATOM 728 C CA . LEU A 1 90 ? -0.108 -5.040 -13.477 1.00 82.31 90 LEU A CA 1
ATOM 729 C C . LEU A 1 90 ? -0.013 -3.636 -12.882 1.00 82.31 90 LEU A C 1
ATOM 731 O O . LEU A 1 90 ? -0.276 -2.649 -13.572 1.00 82.31 90 LEU A O 1
ATOM 735 N N . HIS A 1 91 ? 0.351 -3.538 -11.605 1.00 81.50 91 HIS A N 1
ATOM 736 C CA . HIS A 1 91 ? 0.442 -2.264 -10.901 1.00 81.50 91 HIS A CA 1
ATOM 737 C C . HIS A 1 91 ? 1.886 -1.884 -10.595 1.00 81.50 91 HIS A C 1
ATOM 739 O O . HIS A 1 91 ? 2.551 -2.456 -9.734 1.00 81.50 91 HIS A O 1
ATOM 745 N N . PHE A 1 92 ? 2.349 -0.848 -11.290 1.00 76.56 92 PHE A N 1
ATOM 746 C CA . PHE A 1 92 ? 3.668 -0.256 -11.099 1.00 76.56 92 PHE A CA 1
ATOM 747 C C . PHE A 1 92 ? 3.619 0.811 -9.997 1.00 76.56 92 PHE A C 1
ATOM 749 O O . PHE A 1 92 ? 3.527 2.015 -10.262 1.00 76.56 92 PHE A O 1
ATOM 756 N N . THR A 1 93 ? 3.631 0.361 -8.739 1.00 73.12 93 THR A N 1
ATOM 757 C CA . THR A 1 93 ? 3.665 1.252 -7.564 1.00 73.12 93 THR A CA 1
ATOM 758 C C . THR A 1 93 ? 5.034 1.910 -7.404 1.00 73.12 93 THR A C 1
ATOM 760 O O . THR A 1 93 ? 5.134 3.108 -7.124 1.00 73.12 93 THR A O 1
ATOM 763 N N . TYR A 1 94 ? 6.091 1.122 -7.593 1.00 77.44 94 TYR A N 1
ATOM 764 C CA . TYR A 1 94 ? 7.470 1.519 -7.353 1.00 77.44 94 TYR A CA 1
ATOM 765 C C . TYR A 1 94 ? 8.249 1.587 -8.662 1.00 77.44 94 TYR A C 1
ATOM 767 O O . TYR A 1 94 ? 7.957 0.862 -9.612 1.00 77.44 94 TYR A O 1
ATOM 775 N N . GLY A 1 95 ? 9.241 2.478 -8.698 1.00 84.88 95 GLY A N 1
ATOM 776 C CA . GLY A 1 95 ? 10.214 2.493 -9.779 1.00 84.88 95 GLY A CA 1
ATOM 777 C C . GLY A 1 95 ? 11.014 1.196 -9.767 1.00 84.88 95 GLY A C 1
ATOM 778 O O . GLY A 1 95 ? 11.445 0.736 -8.708 1.00 84.88 95 GLY A O 1
ATOM 779 N N . MET A 1 96 ? 11.172 0.603 -10.943 1.00 87.38 96 MET A N 1
ATOM 780 C CA . MET A 1 96 ? 12.098 -0.490 -11.179 1.00 87.38 96 MET A CA 1
ATOM 781 C C . MET A 1 96 ? 13.421 0.125 -11.619 1.00 87.38 96 MET A C 1
ATOM 783 O O . MET A 1 96 ? 13.580 0.480 -12.783 1.00 87.38 96 MET A O 1
ATOM 787 N N . ASP A 1 97 ? 14.325 0.320 -10.671 1.00 90.31 97 ASP A N 1
ATOM 788 C CA . ASP A 1 97 ? 15.658 0.868 -10.903 1.00 90.31 97 ASP A CA 1
ATOM 789 C C . ASP A 1 97 ? 16.690 -0.246 -10.731 1.00 90.31 97 ASP A C 1
ATOM 791 O O . ASP A 1 97 ? 16.646 -0.953 -9.723 1.00 90.31 97 ASP A O 1
ATOM 795 N N . TYR A 1 98 ? 17.602 -0.397 -11.691 1.00 90.94 98 TYR A N 1
ATOM 796 C CA . TYR A 1 98 ? 18.666 -1.400 -11.642 1.00 90.94 98 TYR A CA 1
ATOM 797 C C . TYR A 1 98 ? 20.024 -0.774 -11.945 1.00 90.94 98 TYR A C 1
ATOM 799 O O . TYR A 1 98 ? 20.135 0.107 -12.803 1.00 90.94 98 TYR A O 1
ATOM 807 N N . ASP A 1 99 ? 21.060 -1.221 -11.243 1.00 93.00 99 ASP A N 1
ATOM 808 C CA . ASP A 1 99 ? 22.439 -0.876 -11.586 1.00 93.00 99 ASP A CA 1
ATOM 809 C C . ASP A 1 99 ? 22.923 -1.618 -12.847 1.00 93.00 99 ASP A C 1
ATOM 811 O O . ASP A 1 99 ? 22.195 -2.409 -13.446 1.00 93.00 99 ASP A O 1
ATOM 815 N N . GLU A 1 100 ? 24.161 -1.351 -13.270 1.00 92.62 100 GLU A N 1
ATOM 816 C CA . GLU A 1 100 ? 24.763 -1.967 -14.464 1.00 92.62 100 GLU A CA 1
ATOM 817 C C . GLU A 1 100 ? 24.886 -3.499 -14.372 1.00 92.62 100 GLU A C 1
ATOM 819 O O . GLU A 1 100 ? 25.042 -4.156 -15.397 1.00 92.62 100 GLU A O 1
ATOM 824 N N . ASN A 1 101 ? 24.803 -4.075 -13.167 1.00 93.44 101 ASN A N 1
ATOM 825 C CA . ASN A 1 101 ? 24.875 -5.517 -12.926 1.00 93.44 101 ASN A CA 1
ATOM 826 C C . ASN A 1 101 ? 23.483 -6.156 -12.758 1.00 93.44 101 ASN A C 1
ATOM 828 O O . ASN A 1 101 ? 23.394 -7.320 -12.361 1.00 93.44 101 ASN A O 1
ATOM 832 N N . GLY A 1 102 ? 22.403 -5.401 -12.984 1.00 89.69 102 GLY A N 1
ATOM 833 C CA . GLY A 1 102 ? 21.028 -5.871 -12.805 1.00 89.69 102 GLY A CA 1
ATOM 834 C C . GLY A 1 102 ? 20.577 -5.934 -11.340 1.00 89.69 102 GLY A C 1
ATOM 835 O O . GLY A 1 102 ? 19.548 -6.540 -11.032 1.00 89.69 102 GLY A O 1
ATOM 836 N N . ALA A 1 103 ? 21.307 -5.325 -10.398 1.00 90.75 103 ALA A N 1
ATOM 837 C CA . ALA A 1 103 ? 20.893 -5.296 -8.998 1.00 90.75 103 ALA A CA 1
ATOM 838 C C . ALA A 1 103 ? 19.827 -4.215 -8.764 1.00 90.75 103 ALA A C 1
ATOM 840 O O . ALA A 1 103 ? 19.992 -3.066 -9.166 1.00 90.75 103 ALA A O 1
ATOM 841 N N . PHE A 1 104 ? 18.731 -4.575 -8.086 1.00 87.75 104 PHE A N 1
ATOM 842 C CA . PHE A 1 104 ? 17.615 -3.665 -7.808 1.00 87.75 104 PHE A CA 1
ATOM 843 C C . PHE A 1 104 ? 18.010 -2.557 -6.813 1.00 87.75 104 PHE A C 1
ATOM 845 O O . PHE A 1 104 ? 18.443 -2.843 -5.694 1.00 87.75 104 PHE A O 1
ATOM 852 N N . THR A 1 105 ? 17.806 -1.291 -7.187 1.00 88.88 105 THR A N 1
ATOM 853 C CA . THR A 1 105 ? 18.177 -0.097 -6.407 1.00 88.88 105 THR A CA 1
ATOM 854 C C . THR A 1 105 ? 16.959 0.770 -6.044 1.00 88.88 105 THR A C 1
ATOM 856 O O . THR A 1 105 ? 16.834 1.903 -6.515 1.00 88.88 105 THR A O 1
ATOM 859 N N . PRO A 1 106 ? 16.037 0.299 -5.182 1.00 82.06 106 PRO A N 1
ATOM 860 C CA . PRO A 1 106 ? 14.800 1.016 -4.876 1.00 82.06 106 PRO A CA 1
ATOM 861 C C . PRO A 1 106 ? 15.067 2.421 -4.325 1.00 82.06 106 PRO A C 1
ATOM 863 O O . PRO A 1 106 ? 15.815 2.607 -3.365 1.00 82.06 106 PRO A O 1
ATOM 866 N N . GLY A 1 107 ? 14.411 3.422 -4.915 1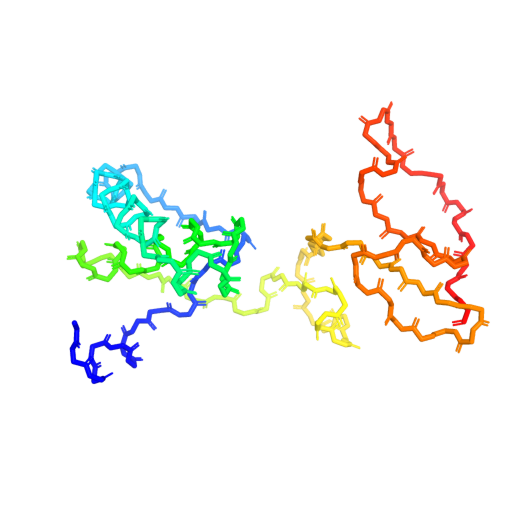.00 80.19 107 GLY A N 1
ATOM 867 C CA . GLY A 1 107 ? 14.503 4.816 -4.471 1.00 80.19 107 GLY A CA 1
ATOM 868 C C . GLY A 1 107 ? 15.762 5.559 -4.929 1.00 80.19 107 GLY A C 1
ATOM 869 O O . GLY A 1 107 ? 15.937 6.718 -4.557 1.00 80.19 107 GLY A O 1
ATOM 870 N N . LYS A 1 108 ? 16.617 4.935 -5.749 1.00 87.44 108 LYS A N 1
ATOM 871 C CA . LYS A 1 108 ? 17.764 5.576 -6.404 1.00 87.44 108 LYS A CA 1
ATOM 872 C C . LYS A 1 108 ? 17.715 5.279 -7.895 1.00 87.44 108 LYS A C 1
ATOM 874 O O . LYS A 1 108 ? 17.488 4.138 -8.272 1.00 87.44 108 LYS A O 1
ATOM 879 N N . MET A 1 109 ? 17.947 6.291 -8.729 1.00 87.62 109 MET A N 1
ATOM 880 C CA . MET A 1 109 ? 18.044 6.072 -10.172 1.00 87.62 109 MET A CA 1
ATOM 881 C C . MET A 1 109 ? 19.256 5.188 -10.472 1.00 87.62 109 MET A C 1
ATOM 883 O O . MET A 1 109 ? 20.379 5.544 -10.113 1.00 87.62 109 MET A O 1
ATOM 887 N N . GLY A 1 110 ? 18.992 4.034 -11.081 1.00 89.56 110 GLY A N 1
ATOM 888 C CA . GLY A 1 110 ? 20.008 3.104 -11.560 1.00 89.56 110 GLY A CA 1
ATOM 889 C C . GLY A 1 110 ? 20.485 3.436 -12.977 1.00 89.56 110 GLY A C 1
ATOM 890 O O . GLY A 1 110 ? 20.079 4.442 -13.563 1.00 89.56 110 GLY A O 1
ATOM 891 N N . ALA A 1 111 ? 21.333 2.569 -13.533 1.00 91.25 111 ALA A N 1
ATOM 892 C CA . ALA A 1 111 ? 21.739 2.625 -14.938 1.00 91.25 111 ALA A CA 1
ATOM 893 C C . ALA A 1 111 ? 20.553 2.355 -15.878 1.00 91.25 111 ALA A C 1
ATOM 895 O O . ALA A 1 111 ? 20.465 2.935 -16.959 1.00 91.25 111 ALA A O 1
ATOM 896 N N . TRP A 1 112 ? 19.605 1.530 -15.430 1.00 92.44 112 TRP A N 1
ATOM 897 C CA . TRP A 1 112 ? 18.323 1.316 -16.086 1.00 92.44 112 TRP A CA 1
ATOM 898 C C . TRP A 1 112 ? 17.173 1.669 -15.147 1.00 92.44 112 TRP A C 1
ATOM 900 O O . TRP A 1 112 ? 17.239 1.423 -13.939 1.00 92.44 112 TRP A O 1
ATOM 910 N N . ARG A 1 113 ? 16.093 2.228 -15.703 1.00 89.19 113 ARG A N 1
ATOM 911 C CA . ARG A 1 113 ? 14.923 2.657 -14.934 1.00 89.19 113 ARG A CA 1
ATOM 912 C C . ARG A 1 113 ? 13.622 2.492 -15.706 1.00 89.19 113 ARG A C 1
ATOM 914 O O . ARG A 1 113 ? 13.456 3.050 -16.788 1.00 89.19 113 ARG A O 1
ATOM 921 N N . PHE A 1 114 ? 12.635 1.897 -15.047 1.00 87.88 114 PHE A N 1
ATOM 922 C CA . PHE A 1 114 ? 11.231 1.981 -15.424 1.00 87.88 114 PHE A CA 1
ATOM 923 C C . PHE A 1 114 ? 10.389 2.472 -14.243 1.00 87.88 114 PHE A C 1
ATOM 925 O O . PHE A 1 114 ? 10.085 1.735 -13.308 1.00 87.88 114 PHE A O 1
ATOM 932 N N . ASP A 1 115 ? 10.003 3.746 -14.283 1.00 86.69 115 ASP A N 1
ATOM 933 C CA . ASP A 1 115 ? 9.143 4.378 -13.282 1.00 86.69 115 ASP A CA 1
ATOM 934 C C . ASP A 1 115 ? 8.119 5.260 -14.000 1.00 86.69 115 ASP A C 1
ATOM 936 O O . ASP A 1 115 ? 8.477 6.061 -14.865 1.00 86.69 115 ASP A O 1
ATOM 940 N N . LYS A 1 116 ? 6.842 5.158 -13.617 1.00 82.00 116 LYS A N 1
ATOM 941 C CA . LYS A 1 116 ? 5.760 5.986 -14.173 1.00 82.00 116 LYS A CA 1
ATOM 942 C C . LYS A 1 116 ? 6.043 7.489 -14.080 1.00 82.00 116 LYS A C 1
ATOM 944 O O . LYS A 1 116 ? 5.598 8.249 -14.932 1.00 82.00 116 LYS A O 1
ATOM 949 N N . ARG A 1 117 ? 6.814 7.923 -13.075 1.00 85.31 117 ARG A N 1
ATOM 950 C CA . ARG A 1 117 ? 7.221 9.322 -12.877 1.00 85.31 117 ARG A CA 1
ATOM 951 C C . ARG A 1 117 ? 8.104 9.838 -14.016 1.00 85.31 117 ARG A C 1
ATOM 953 O O . ARG A 1 117 ? 8.124 11.039 -14.259 1.00 85.31 117 ARG A O 1
ATOM 960 N N . SER A 1 118 ? 8.785 8.947 -14.737 1.00 87.56 118 SER A N 1
ATOM 961 C CA . SER A 1 118 ? 9.544 9.285 -15.947 1.00 87.56 118 SER A CA 1
ATOM 962 C C . SER A 1 118 ? 8.637 9.582 -17.149 1.00 87.56 118 SER A C 1
ATOM 964 O O . SER A 1 118 ? 9.081 10.176 -18.124 1.00 87.56 118 SER A O 1
ATOM 966 N N . PHE A 1 119 ? 7.358 9.203 -17.074 1.00 87.88 119 PHE A N 1
ATOM 967 C CA . PHE A 1 119 ? 6.383 9.284 -18.163 1.00 87.88 119 PHE A CA 1
ATOM 968 C C . PHE A 1 119 ? 5.146 10.111 -17.765 1.00 87.88 119 PHE A C 1
ATOM 970 O O . PHE A 1 119 ? 4.054 9.918 -18.283 1.00 87.88 119 PHE A O 1
ATOM 977 N N . MET A 1 120 ? 5.289 11.071 -16.845 1.00 86.19 120 MET A N 1
ATOM 978 C CA . MET A 1 120 ? 4.159 11.907 -16.394 1.00 86.19 120 MET A CA 1
ATOM 979 C C . MET A 1 120 ? 3.543 12.763 -17.513 1.00 86.19 120 MET A C 1
ATOM 981 O O . MET A 1 120 ? 2.390 13.168 -17.408 1.00 86.19 120 MET A O 1
ATOM 985 N N . ALA A 1 121 ? 4.311 13.053 -18.568 1.00 90.75 121 ALA A N 1
ATOM 986 C CA . ALA A 1 121 ? 3.903 13.913 -19.678 1.00 90.75 121 ALA A CA 1
ATOM 987 C C . ALA A 1 121 ? 3.395 13.145 -20.914 1.00 90.75 121 ALA A C 1
ATOM 989 O O . ALA A 1 121 ? 3.056 13.769 -21.917 1.00 90.75 121 ALA A O 1
ATOM 990 N N . GLY A 1 122 ? 3.356 11.810 -20.886 1.00 86.69 122 GLY A N 1
ATOM 991 C CA . GLY A 1 122 ? 2.947 11.032 -22.051 1.00 86.69 122 GLY A CA 1
ATOM 992 C C . GLY A 1 122 ? 3.107 9.531 -21.873 1.00 86.69 122 GLY A C 1
ATOM 993 O O . GLY A 1 122 ? 3.599 9.048 -20.862 1.00 86.69 122 GLY A O 1
ATOM 994 N N . ILE A 1 123 ? 2.682 8.773 -22.877 1.00 85.38 123 ILE A N 1
ATOM 995 C CA . ILE A 1 123 ? 2.832 7.318 -22.852 1.00 85.38 123 ILE A CA 1
ATOM 996 C C . ILE A 1 123 ? 4.317 6.914 -22.938 1.00 85.38 123 ILE A C 1
ATOM 998 O O . ILE A 1 123 ? 5.075 7.559 -23.668 1.00 85.38 123 ILE A O 1
ATOM 1002 N N . PRO A 1 124 ? 4.744 5.845 -22.240 1.00 84.44 124 PRO A N 1
ATOM 1003 C CA . PRO A 1 124 ? 6.075 5.284 -22.430 1.00 84.44 124 PRO A CA 1
ATOM 1004 C C . PRO A 1 124 ? 6.327 4.897 -23.900 1.00 84.44 124 PRO A C 1
ATOM 1006 O O . PRO A 1 124 ? 5.389 4.483 -24.593 1.00 84.44 124 PRO A O 1
ATOM 1009 N N . PRO A 1 125 ? 7.577 4.995 -24.392 1.00 86.81 125 PRO A N 1
ATOM 1010 C CA . PRO A 1 125 ? 7.964 4.458 -25.692 1.00 86.81 125 PRO A CA 1
ATOM 1011 C C . PRO A 1 125 ? 7.568 2.984 -25.836 1.00 86.81 125 PRO A C 1
ATOM 1013 O O . PRO A 1 125 ? 7.644 2.219 -24.879 1.00 86.81 125 PRO A O 1
ATOM 1016 N N . LYS A 1 126 ? 7.179 2.563 -27.046 1.00 85.75 126 LYS A N 1
ATOM 1017 C CA . LYS A 1 126 ? 6.789 1.162 -27.303 1.00 85.75 126 LYS A CA 1
ATOM 1018 C C . LYS A 1 126 ? 7.953 0.175 -27.164 1.00 85.75 126 LYS A C 1
ATOM 1020 O O . LYS A 1 126 ? 7.725 -0.974 -26.808 1.00 85.75 126 LYS A O 1
ATOM 1025 N N . ASN A 1 127 ? 9.172 0.631 -27.444 1.00 87.69 127 ASN A N 1
ATOM 1026 C CA . ASN A 1 127 ? 10.383 -0.184 -27.457 1.00 87.69 127 ASN A CA 1
ATOM 1027 C C . ASN A 1 127 ? 11.313 0.312 -26.350 1.00 87.69 127 ASN A C 1
ATOM 1029 O O . ASN A 1 127 ? 12.224 1.092 -26.610 1.00 87.69 127 ASN A O 1
ATOM 1033 N N . LEU A 1 128 ? 11.011 -0.064 -25.110 1.00 84.06 128 LEU A N 1
ATOM 1034 C C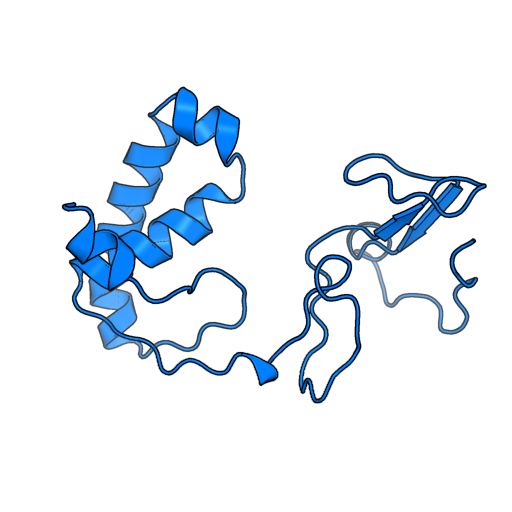A . LEU A 1 128 ? 11.909 0.184 -23.988 1.00 84.06 128 LEU A CA 1
ATOM 1035 C C . LEU A 1 128 ? 13.038 -0.841 -24.017 1.00 84.06 128 LEU A C 1
ATOM 1037 O O . LEU A 1 128 ? 12.791 -2.016 -24.295 1.00 84.06 128 LEU 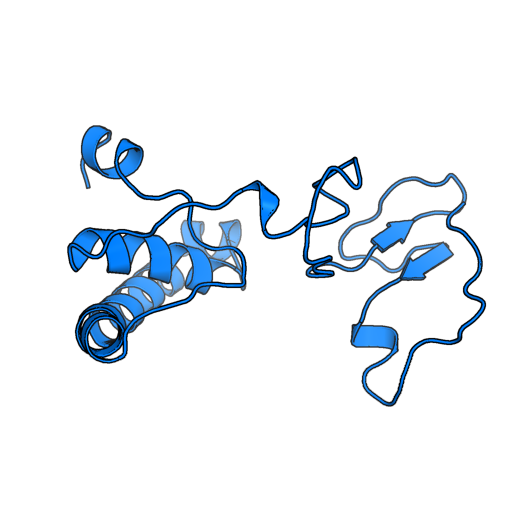A O 1
ATOM 1041 N N . ASP A 1 129 ? 14.251 -0.393 -23.706 1.00 86.94 129 ASP A N 1
ATOM 1042 C CA . ASP A 1 129 ? 15.374 -1.302 -23.520 1.00 86.94 129 ASP A CA 1
ATOM 1043 C C . ASP A 1 129 ? 15.049 -2.290 -22.389 1.00 86.94 129 ASP A C 1
ATOM 1045 O O . ASP A 1 129 ? 14.433 -1.892 -21.390 1.00 86.94 129 ASP A O 1
ATOM 1049 N N . PRO A 1 130 ? 15.424 -3.572 -22.518 1.00 87.12 130 PRO A N 1
ATOM 1050 C CA . PRO A 1 130 ? 15.262 -4.524 -21.430 1.00 87.12 130 PRO A CA 1
ATOM 1051 C C . PRO A 1 130 ? 16.143 -4.123 -20.233 1.00 87.12 130 PRO A C 1
ATOM 1053 O O . PRO A 1 130 ? 17.169 -3.465 -20.428 1.00 87.12 130 PRO A O 1
ATOM 1056 N N . PRO A 1 131 ? 15.761 -4.501 -19.000 1.00 85.38 131 PRO A N 1
ATOM 1057 C CA . PRO A 1 131 ? 16.639 -4.328 -17.849 1.00 85.38 131 PRO A CA 1
ATOM 1058 C C . PRO A 1 131 ? 17.948 -5.135 -18.027 1.00 85.38 131 PRO A C 1
ATOM 1060 O O . PRO A 1 131 ? 17.918 -6.142 -18.744 1.00 85.38 131 PRO A O 1
ATOM 1063 N N . PRO A 1 132 ? 19.064 -4.696 -17.405 1.00 85.81 132 PRO A N 1
ATOM 1064 C CA . PRO A 1 132 ? 20.353 -5.395 -17.413 1.00 85.81 132 PRO A CA 1
ATOM 1065 C C . PRO A 1 132 ? 20.291 -6.823 -16.860 1.00 85.81 132 PRO A C 1
ATOM 1067 O O . PRO A 1 132 ? 19.449 -7.081 -15.966 1.00 85.81 132 PRO A O 1
#

Radius of gyration: 17.89 Å; chains: 1; bounding box: 47×29×48 Å

Sequence (132 aa):
MTDRQIEDMDPIGSSPVFIHKEDLRRVAPIWHDVTLKIKQDREADKAWGWVLEMYGYTIASKIAGVRHDLRPALMAQPPWDKGLGEFFILHFTYGMDYDENGAFTPGKMGAWRFDKRSFMAGIPPKNLDPPP

Foldseek 3Di:
DDPVLVVPFDPWLDDDDDDDPVLCVLLVVQLVVQLVVLCPDPVSCVVQPPSSSSVSSSVSCSVSVHDGDDDPQAEDEPPVPVDPPNYPYYDDPFKQAAAPVRHGDTPDHHPDIDHCVVAVPHDDDPDDDDGD

Organism: Micromonas pusilla (NCBI:txid38833)